Protein AF-A0A7J8YQ29-F1 (afdb_monomer_lite)

InterPro domains:
  IPR014912 Selenoprotein F/M domain [PF08806] (1-67)
  IPR036249 Thioredoxin-like superfamily [SSF52833] (1-71)
  IPR038219 Selenoprotein F/M, thioredoxin-like domain superfamily [G3DSA:3.40.30.50] (1-67)
  IPR039992 Selenoprotein F/M [PTHR13077] (1-69)

Organism: Gossypium aridum (NCBI:txid34290)

Structure (mmCIF, N/CA/C/O backbone):
data_AF-A0A7J8YQ29-F1
#
_entry.id   AF-A0A7J8YQ29-F1
#
loop_
_atom_site.group_PDB
_atom_site.id
_atom_site.type_symbol
_atom_site.label_atom_id
_atom_site.label_alt_id
_atom_site.label_comp_id
_atom_site.label_asym_id
_atom_site.label_entity_id
_atom_site.label_seq_id
_atom_site.pdbx_PDB_ins_code
_atom_site.Cartn_x
_atom_site.Cartn_y
_atom_site.Cartn_z
_atom_site.occupancy
_atom_site.B_iso_or_equiv
_atom_site.auth_seq_id
_atom_site.auth_comp_id
_atom_site.auth_asym_id
_atom_site.auth_atom_id
_atom_site.pdbx_PDB_model_num
ATOM 1 N N . MET A 1 1 ? 20.072 -7.981 -7.242 1.00 53.97 1 MET A N 1
ATOM 2 C CA . MET A 1 1 ? 19.258 -7.073 -6.401 1.00 53.97 1 MET A CA 1
ATOM 3 C C . MET A 1 1 ? 18.225 -6.396 -7.294 1.00 53.97 1 MET A C 1
ATOM 5 O O . MET A 1 1 ? 18.607 -5.581 -8.127 1.00 53.97 1 MET A O 1
ATOM 9 N N . ARG A 1 2 ? 16.940 -6.758 -7.188 1.00 61.72 2 ARG A N 1
ATOM 10 C CA . ARG A 1 2 ? 15.883 -6.044 -7.920 1.00 61.72 2 ARG A CA 1
ATOM 11 C C . ARG A 1 2 ? 15.619 -4.729 -7.186 1.00 61.72 2 ARG A C 1
ATOM 13 O O . ARG A 1 2 ? 15.200 -4.741 -6.035 1.00 61.72 2 ARG A O 1
ATOM 20 N N . LYS A 1 3 ? 15.992 -3.615 -7.812 1.00 72.94 3 LYS A N 1
ATOM 21 C CA . LYS A 1 3 ? 15.859 -2.268 -7.245 1.00 72.94 3 LYS A CA 1
ATOM 22 C C . LYS A 1 3 ? 14.390 -1.816 -7.253 1.00 72.94 3 LYS A C 1
ATOM 24 O O . LYS A 1 3 ? 13.629 -2.216 -8.128 1.00 72.94 3 LYS A O 1
ATOM 29 N N . LEU A 1 4 ? 14.007 -0.942 -6.321 1.00 77.69 4 LEU A N 1
ATOM 30 C CA . LEU A 1 4 ? 12.644 -0.396 -6.246 1.00 77.69 4 LEU A CA 1
ATOM 31 C C . LEU A 1 4 ? 12.235 0.348 -7.535 1.00 77.69 4 LEU A C 1
ATOM 33 O O . LEU A 1 4 ? 11.070 0.323 -7.908 1.00 77.69 4 LEU A O 1
ATOM 37 N N . VAL A 1 5 ? 13.211 0.887 -8.279 1.00 80.62 5 VAL A N 1
ATOM 38 C CA . VAL A 1 5 ? 13.008 1.547 -9.585 1.00 80.62 5 VAL A CA 1
ATOM 39 C C . VAL A 1 5 ? 12.341 0.662 -10.646 1.00 80.62 5 VAL A C 1
ATOM 41 O O . VAL A 1 5 ? 11.818 1.183 -11.622 1.00 80.62 5 VAL A O 1
ATOM 44 N N . PHE A 1 6 ? 12.329 -0.667 -10.473 1.00 86.88 6 PHE A N 1
ATOM 45 C CA . PHE A 1 6 ? 11.592 -1.575 -11.363 1.00 86.88 6 PHE A CA 1
ATOM 46 C C . PHE A 1 6 ? 10.074 -1.564 -11.124 1.00 86.88 6 PHE A C 1
ATOM 48 O O . PHE A 1 6 ? 9.3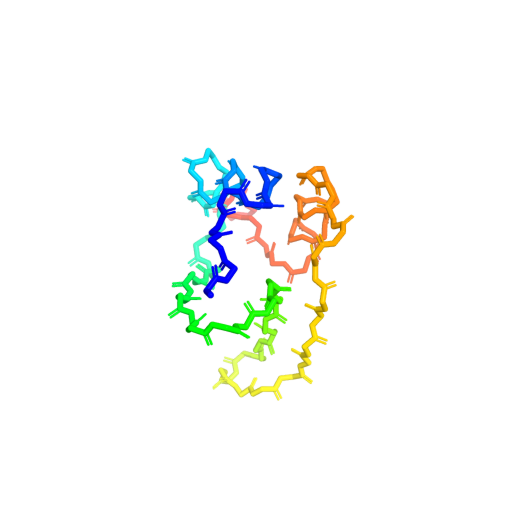48 -2.219 -11.867 1.00 86.88 6 PHE A O 1
ATOM 55 N N . TYR A 1 7 ? 9.601 -0.850 -10.101 1.00 91.50 7 TYR A N 1
ATOM 56 C CA . TYR A 1 7 ? 8.196 -0.743 -9.725 1.00 91.50 7 TYR A CA 1
ATOM 57 C C . TYR A 1 7 ? 7.794 0.738 -9.604 1.00 91.50 7 TYR A C 1
ATOM 59 O O . TYR A 1 7 ? 7.526 1.207 -8.496 1.00 91.50 7 TYR A O 1
ATOM 67 N N . PRO A 1 8 ? 7.767 1.496 -10.717 1.00 93.62 8 PRO A N 1
ATOM 68 C CA . PRO A 1 8 ? 7.541 2.946 -10.693 1.00 93.62 8 PRO A CA 1
ATOM 69 C C . PRO A 1 8 ? 6.208 3.329 -10.034 1.00 93.62 8 PRO A C 1
ATOM 71 O O . PRO A 1 8 ? 6.141 4.291 -9.275 1.00 93.62 8 PRO A O 1
ATOM 74 N N . GLU A 1 9 ? 5.171 2.517 -10.239 1.00 95.44 9 GLU A N 1
ATOM 75 C CA . GLU A 1 9 ? 3.859 2.709 -9.618 1.00 95.44 9 GLU A CA 1
ATOM 76 C C . GLU A 1 9 ? 3.917 2.605 -8.088 1.00 95.44 9 GLU A C 1
ATOM 78 O O . GLU A 1 9 ? 3.289 3.397 -7.387 1.00 95.44 9 GLU A O 1
ATOM 83 N N . ILE A 1 10 ? 4.705 1.654 -7.572 1.00 93.75 10 ILE A N 1
ATOM 84 C CA . ILE A 1 10 ? 4.902 1.434 -6.134 1.00 93.75 10 ILE A CA 1
ATOM 85 C C . ILE A 1 10 ? 5.725 2.569 -5.529 1.00 93.75 10 ILE A C 1
ATOM 87 O O . ILE A 1 10 ? 5.364 3.077 -4.471 1.00 93.75 10 ILE A O 1
ATOM 91 N N . VAL A 1 11 ? 6.802 2.978 -6.207 1.00 93.31 11 VAL A N 1
ATOM 92 C CA . VAL A 1 11 ? 7.640 4.116 -5.796 1.00 93.31 11 VAL A CA 1
ATOM 93 C C . VAL A 1 11 ? 6.780 5.361 -5.634 1.00 93.31 11 VAL A C 1
ATOM 95 O O . VAL A 1 11 ? 6.729 5.929 -4.550 1.00 93.31 11 VAL A O 1
ATOM 98 N N . GLY A 1 12 ? 6.034 5.731 -6.673 1.00 93.75 12 GLY A N 1
ATOM 99 C CA . GLY A 1 12 ? 5.256 6.958 -6.618 1.00 93.75 12 GLY A CA 1
ATOM 100 C C . GLY A 1 12 ? 4.074 6.896 -5.646 1.00 93.75 12 GLY A C 1
ATOM 101 O O . GLY A 1 12 ? 3.708 7.911 -5.072 1.00 93.75 12 GLY A O 1
ATOM 102 N N . PHE A 1 13 ? 3.516 5.714 -5.358 1.00 94.44 13 PHE A N 1
ATOM 103 C CA . PHE A 1 13 ? 2.594 5.581 -4.224 1.00 94.44 13 PHE A CA 1
ATOM 104 C C . PHE A 1 13 ? 3.283 5.881 -2.884 1.00 94.44 13 PHE A C 1
ATOM 106 O O . PHE A 1 13 ? 2.717 6.599 -2.061 1.00 94.44 13 PHE A O 1
ATOM 113 N N . ILE A 1 14 ? 4.486 5.337 -2.660 1.00 93.19 14 ILE A N 1
ATOM 114 C CA . ILE A 1 14 ? 5.247 5.546 -1.421 1.00 93.19 14 ILE A CA 1
ATOM 115 C C . ILE A 1 14 ? 5.610 7.025 -1.240 1.00 93.19 14 ILE A C 1
ATOM 117 O O . ILE A 1 14 ? 5.533 7.512 -0.119 1.00 93.19 14 ILE A O 1
ATOM 121 N N . GLU A 1 15 ? 5.993 7.717 -2.313 1.00 93.12 15 GLU A N 1
ATOM 122 C CA . GLU A 1 15 ? 6.446 9.112 -2.248 1.00 93.12 15 GLU A CA 1
ATOM 123 C C . GLU A 1 15 ? 5.301 10.133 -2.203 1.00 93.12 15 GLU A C 1
ATOM 125 O O . GLU A 1 15 ? 5.430 11.149 -1.528 1.00 93.12 15 GLU A O 1
ATOM 130 N N . GLU A 1 16 ? 4.191 9.892 -2.909 1.00 93.94 16 GLU A N 1
ATOM 131 C CA . GLU A 1 16 ? 3.156 10.921 -3.114 1.00 93.94 16 GLU A CA 1
ATOM 132 C C . GLU A 1 16 ? 1.880 10.681 -2.288 1.00 93.94 16 GLU A C 1
ATOM 134 O O . GLU A 1 16 ? 1.193 11.627 -1.908 1.00 93.94 16 GLU A O 1
ATOM 139 N N . GLU A 1 17 ? 1.527 9.422 -2.004 1.00 91.56 17 GLU A N 1
ATOM 140 C CA . GLU A 1 17 ? 0.186 9.070 -1.510 1.00 91.56 17 GLU A CA 1
ATOM 141 C C . GLU A 1 17 ? 0.182 8.343 -0.162 1.00 91.56 17 GLU A C 1
ATOM 143 O O . GLU A 1 17 ? -0.836 8.326 0.534 1.00 91.56 17 GLU A O 1
ATOM 148 N N . LYS A 1 18 ? 1.299 7.726 0.226 1.00 90.44 18 LYS A N 1
ATOM 149 C CA . LYS A 1 18 ? 1.409 6.898 1.431 1.00 90.44 18 LYS A CA 1
ATOM 150 C C . LYS A 1 18 ? 1.003 7.633 2.710 1.00 90.44 18 LYS A C 1
ATOM 152 O O . LYS A 1 18 ? 0.423 7.007 3.604 1.00 90.44 18 LYS A O 1
ATOM 157 N N . ASP A 1 19 ? 1.278 8.929 2.801 1.00 90.38 19 ASP A N 1
ATOM 158 C CA . ASP A 1 19 ? 0.932 9.758 3.960 1.00 90.38 19 ASP A CA 1
ATOM 159 C C . ASP A 1 19 ? -0.581 9.897 4.179 1.00 90.38 19 ASP A C 1
ATOM 161 O O . ASP A 1 19 ? -1.023 10.129 5.302 1.00 90.38 19 ASP A O 1
ATOM 165 N N . LYS A 1 20 ? -1.406 9.633 3.156 1.00 90.56 20 LYS A N 1
ATOM 166 C CA . LYS A 1 20 ? -2.874 9.586 3.287 1.00 90.56 20 LYS A CA 1
ATOM 167 C C . LYS A 1 20 ? -3.365 8.369 4.085 1.00 90.56 20 LYS A C 1
ATOM 169 O O . LYS A 1 20 ? -4.523 8.331 4.501 1.00 90.56 20 LYS A O 1
ATOM 174 N N . PHE A 1 21 ? -2.499 7.374 4.302 1.00 90.69 21 PHE A N 1
ATOM 175 C CA . PHE A 1 21 ? -2.822 6.101 4.948 1.00 90.69 21 PHE A CA 1
ATOM 176 C C . PHE A 1 21 ? -1.920 5.862 6.172 1.00 90.69 21 PHE A C 1
ATOM 178 O O . PHE A 1 21 ? -0.886 5.192 6.052 1.00 90.69 21 PHE A O 1
ATOM 185 N N . PRO A 1 22 ? -2.281 6.373 7.364 1.00 88.50 22 PRO A N 1
ATOM 186 C CA . PRO A 1 22 ? -1.416 6.330 8.550 1.00 88.50 22 PRO A CA 1
ATOM 187 C C . PRO A 1 22 ? -1.161 4.909 9.074 1.00 88.50 22 PRO A C 1
ATOM 189 O O . PRO A 1 22 ? -0.114 4.639 9.656 1.00 88.50 22 PRO A O 1
ATOM 192 N N . THR A 1 23 ? -2.086 3.978 8.833 1.00 89.81 23 THR A N 1
ATOM 193 C CA . THR A 1 23 ? -1.972 2.574 9.260 1.00 89.81 23 THR A CA 1
ATOM 194 C C . THR A 1 23 ? -1.028 1.753 8.384 1.00 89.81 23 THR A C 1
ATOM 196 O O . THR A 1 23 ? -0.525 0.714 8.811 1.00 89.81 23 THR A O 1
ATOM 199 N N . VAL A 1 24 ? -0.745 2.212 7.163 1.00 92.31 24 VAL A N 1
ATOM 200 C CA . VAL A 1 24 ? 0.183 1.529 6.261 1.00 92.31 24 VAL A CA 1
ATOM 201 C C . VAL A 1 24 ? 1.611 1.797 6.740 1.00 92.31 24 VAL A C 1
ATOM 203 O O . VAL A 1 24 ? 1.969 2.928 7.067 1.00 92.31 24 VAL A O 1
ATOM 206 N N . LYS A 1 25 ? 2.465 0.775 6.735 1.00 92.75 25 LYS A N 1
ATOM 207 C CA . LYS A 1 25 ? 3.904 0.895 7.012 1.00 92.75 25 LYS A CA 1
ATOM 208 C C . LYS A 1 25 ? 4.692 0.352 5.828 1.00 92.75 25 LYS A C 1
ATOM 210 O O . LYS A 1 25 ? 4.303 -0.649 5.233 1.00 92.75 25 LYS A O 1
ATOM 215 N N . VAL A 1 26 ? 5.792 1.016 5.484 1.00 93.31 26 VAL A N 1
ATOM 216 C CA . VAL A 1 26 ? 6.679 0.592 4.393 1.00 93.31 26 VAL A CA 1
ATOM 217 C C . VAL A 1 26 ? 7.896 -0.093 4.997 1.00 93.31 26 VAL A C 1
ATOM 219 O O . VAL A 1 26 ? 8.572 0.477 5.851 1.00 93.31 26 VAL A O 1
ATOM 222 N N . GLN A 1 27 ? 8.178 -1.313 4.548 1.00 93.25 27 GLN A N 1
ATOM 223 C CA . GLN A 1 27 ? 9.368 -2.059 4.938 1.00 93.25 27 GLN A CA 1
ATOM 224 C C . GLN A 1 27 ? 10.130 -2.499 3.691 1.00 93.25 27 GLN A C 1
ATOM 226 O O . GLN A 1 27 ? 9.576 -3.152 2.805 1.00 93.25 27 GLN A O 1
ATOM 231 N N . TYR A 1 28 ? 11.417 -2.165 3.637 1.00 90.44 28 TYR A N 1
ATOM 232 C CA . TYR A 1 28 ? 12.295 -2.568 2.547 1.00 90.44 28 TYR A CA 1
ATOM 233 C C . TYR A 1 28 ? 12.985 -3.883 2.890 1.00 90.44 28 TYR A C 1
ATOM 235 O O . TYR A 1 28 ? 13.744 -3.969 3.853 1.00 90.44 28 TYR A O 1
ATOM 243 N N . LEU A 1 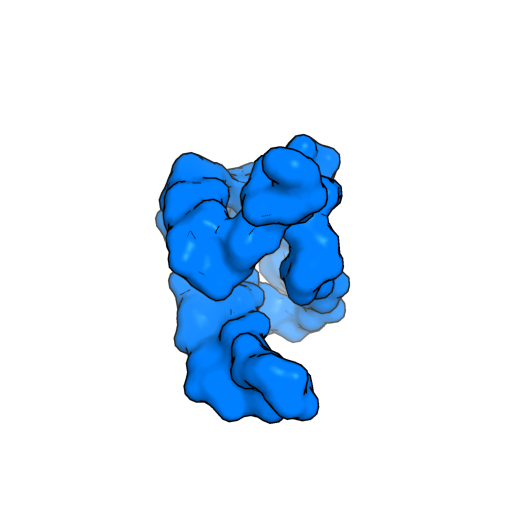29 ? 12.720 -4.909 2.083 1.00 89.69 29 LEU A N 1
ATOM 244 C CA . LEU A 1 29 ? 13.307 -6.236 2.236 1.00 89.69 29 LEU A CA 1
ATOM 245 C C . LEU A 1 29 ? 14.125 -6.590 0.998 1.00 89.69 29 LEU A C 1
ATOM 247 O O . LEU A 1 29 ? 13.666 -6.454 -0.139 1.00 89.69 29 LEU A O 1
ATOM 251 N N . PHE A 1 30 ? 15.348 -7.066 1.223 1.00 84.75 30 PHE A N 1
ATOM 252 C CA . PHE A 1 30 ? 16.233 -7.460 0.138 1.00 84.75 30 PHE A CA 1
ATOM 253 C C . PHE A 1 30 ? 15.645 -8.636 -0.648 1.00 84.75 30 PHE A C 1
ATOM 255 O O . PHE A 1 30 ? 15.197 -9.624 -0.074 1.00 84.75 30 PHE A O 1
ATOM 262 N N . ASN A 1 31 ? 15.678 -8.526 -1.979 1.00 85.44 31 ASN A N 1
ATOM 263 C CA . ASN A 1 31 ? 15.253 -9.572 -2.913 1.00 85.44 31 ASN A CA 1
ATOM 264 C C . ASN A 1 31 ? 13.797 -10.056 -2.735 1.00 85.44 31 ASN A C 1
ATOM 266 O O . ASN A 1 31 ? 13.453 -11.142 -3.195 1.00 85.44 31 ASN A O 1
ATOM 270 N N . SER A 1 32 ? 12.939 -9.246 -2.107 1.00 87.88 32 SER A N 1
ATOM 271 C CA . SER A 1 32 ? 11.507 -9.517 -1.994 1.00 87.88 32 SER A CA 1
ATOM 272 C C . SER A 1 32 ? 10.733 -8.723 -3.049 1.00 87.88 32 SER A C 1
ATOM 274 O O . SER A 1 32 ? 10.982 -7.525 -3.204 1.00 87.88 32 SER A O 1
ATOM 276 N N . PRO A 1 33 ? 9.769 -9.333 -3.761 1.00 90.81 33 PRO A N 1
ATOM 277 C CA . PRO A 1 33 ? 8.818 -8.567 -4.555 1.00 90.81 33 PRO A CA 1
ATOM 278 C C . PRO A 1 33 ? 7.927 -7.694 -3.645 1.00 90.81 33 PRO A C 1
ATOM 280 O O . PRO A 1 33 ? 7.726 -8.048 -2.474 1.00 90.81 33 PRO A O 1
ATOM 283 N N . PRO A 1 34 ? 7.380 -6.579 -4.166 1.00 94.06 34 PRO A N 1
ATOM 284 C CA . PRO A 1 34 ? 6.397 -5.764 -3.464 1.00 94.06 34 PRO A CA 1
ATOM 285 C C . PRO A 1 34 ? 5.162 -6.576 -3.068 1.00 94.06 34 PRO A C 1
ATOM 287 O O . PRO A 1 34 ? 4.553 -7.271 -3.887 1.00 94.06 34 PRO A O 1
ATOM 290 N N . LYS A 1 35 ? 4.782 -6.472 -1.798 1.00 95.25 35 LYS A N 1
ATOM 291 C CA . LYS A 1 35 ? 3.610 -7.138 -1.233 1.00 95.25 35 LYS A CA 1
ATOM 292 C C . LYS A 1 35 ? 3.002 -6.283 -0.130 1.00 95.25 35 LYS A C 1
ATOM 294 O O . LYS A 1 35 ? 3.733 -5.625 0.607 1.00 95.25 35 LYS A O 1
ATOM 299 N N . LEU A 1 36 ? 1.683 -6.330 -0.008 1.00 94.88 36 LEU A N 1
ATOM 300 C CA . LEU A 1 36 ? 0.972 -5.842 1.165 1.00 94.88 36 LEU A CA 1
ATOM 301 C C . LEU A 1 36 ? 0.861 -6.981 2.171 1.00 94.88 36 LEU A C 1
ATOM 303 O O . LEU A 1 36 ? 0.517 -8.105 1.804 1.00 94.88 36 LEU A O 1
ATOM 307 N N . ILE A 1 37 ? 1.159 -6.675 3.428 1.00 94.88 37 ILE A N 1
ATOM 308 C CA . ILE A 1 37 ? 0.907 -7.558 4.563 1.00 94.88 37 ILE A CA 1
ATOM 309 C C . ILE A 1 37 ? -0.231 -6.916 5.342 1.00 94.88 37 ILE A C 1
ATOM 311 O O . ILE A 1 37 ? -0.075 -5.816 5.871 1.00 94.88 37 ILE A O 1
ATOM 315 N N . MET A 1 38 ? -1.378 -7.584 5.363 1.00 92.81 38 MET A N 1
ATOM 316 C CA . MET A 1 38 ? -2.547 -7.129 6.098 1.00 92.81 38 MET A CA 1
ATOM 317 C C . MET A 1 38 ? -2.477 -7.696 7.508 1.00 92.81 38 MET A C 1
ATOM 319 O O . MET A 1 38 ? -2.297 -8.905 7.687 1.00 92.81 38 MET A O 1
ATOM 323 N N . LEU A 1 39 ? -2.631 -6.813 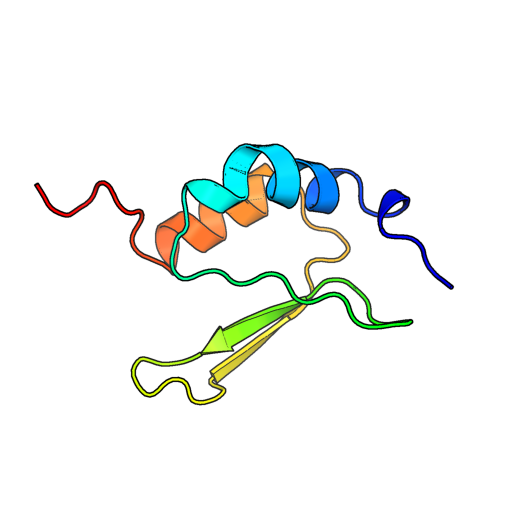8.485 1.00 92.06 39 LEU A N 1
ATOM 324 C CA . LEU A 1 39 ? -2.752 -7.175 9.888 1.00 92.06 39 LEU A CA 1
ATOM 325 C C . LEU A 1 39 ? -4.206 -6.985 10.331 1.00 92.06 39 LEU A C 1
ATOM 327 O O . LEU A 1 39 ? -4.931 -6.1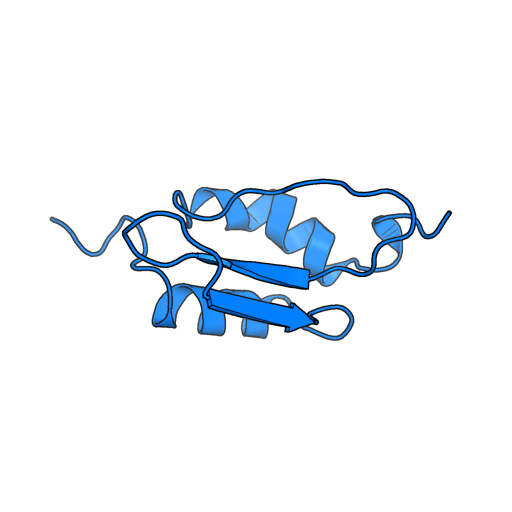88 9.728 1.00 92.06 39 LEU A O 1
ATOM 331 N N . ASP A 1 40 ? -4.638 -7.740 11.331 1.00 89.25 40 ASP A N 1
ATOM 332 C CA . ASP A 1 40 ? -5.901 -7.488 12.026 1.00 89.25 40 ASP A CA 1
ATOM 333 C C . ASP A 1 40 ? -5.757 -6.398 13.104 1.00 89.25 40 ASP A C 1
ATOM 335 O O . ASP A 1 40 ? -4.706 -5.765 13.241 1.00 89.25 40 ASP A O 1
ATOM 339 N N . ASP A 1 41 ? -6.836 -6.158 13.849 1.00 87.50 41 ASP A N 1
ATOM 340 C CA . ASP A 1 41 ? -6.914 -5.135 14.896 1.00 87.50 41 ASP A CA 1
ATOM 341 C C . ASP A 1 41 ? -5.980 -5.416 16.089 1.00 87.50 41 ASP A C 1
ATOM 343 O O . ASP A 1 41 ? -5.578 -4.489 16.793 1.00 87.50 41 ASP A O 1
ATOM 347 N N . GLU A 1 42 ? -5.575 -6.674 16.288 1.00 90.94 42 GLU A N 1
ATOM 348 C CA . GLU A 1 42 ? -4.586 -7.087 17.291 1.00 90.94 42 GLU A CA 1
ATOM 349 C C . GLU A 1 42 ? -3.145 -7.013 16.745 1.00 90.94 42 GLU A C 1
ATOM 351 O O . GLU A 1 42 ? -2.178 -7.317 17.447 1.00 90.94 42 GLU A O 1
ATOM 356 N N . GLY A 1 43 ? -2.979 -6.588 15.488 1.00 87.31 43 GLY A N 1
ATOM 357 C CA . GLY A 1 43 ? -1.696 -6.524 14.799 1.00 87.31 43 GLY A CA 1
ATOM 358 C C . GLY A 1 43 ? -1.175 -7.890 14.350 1.00 87.31 43 GLY A C 1
ATOM 359 O O . GLY A 1 43 ? -0.007 -7.992 13.961 1.00 87.31 43 GLY A O 1
ATOM 360 N N . GLN A 1 44 ? -2.000 -8.938 14.391 1.00 93.88 44 GLN A N 1
ATOM 361 C CA . GLN A 1 44 ? -1.622 -10.271 13.941 1.00 93.88 44 GLN A CA 1
ATOM 362 C C . GLN A 1 44 ? -1.742 -10.396 12.426 1.00 93.88 44 GLN A C 1
ATOM 364 O O . GLN A 1 44 ? -2.497 -9.691 11.758 1.00 93.88 44 GLN A O 1
ATOM 369 N N . TYR A 1 45 ? -0.951 -11.306 11.863 1.00 93.75 45 TYR A N 1
ATOM 370 C CA . TYR A 1 45 ? -0.964 -11.574 10.434 1.00 93.75 45 TYR A CA 1
ATOM 371 C C . TYR A 1 45 ? -2.326 -12.109 9.985 1.00 93.75 45 TYR A C 1
ATOM 373 O O . TYR A 1 45 ? -2.761 -13.164 10.443 1.00 93.75 45 TYR A O 1
ATOM 381 N N . LYS A 1 46 ? -2.934 -11.437 9.007 1.00 93.62 46 LYS A N 1
ATOM 382 C CA . LYS A 1 46 ? -4.178 -11.883 8.381 1.00 93.62 46 LYS A CA 1
ATOM 383 C C . LYS A 1 46 ? -3.938 -12.479 7.001 1.00 93.62 46 LYS A C 1
ATOM 385 O O . LYS A 1 46 ? -4.313 -13.616 6.733 1.00 93.62 46 LYS A O 1
ATOM 390 N N . GLU A 1 47 ? -3.310 -11.715 6.111 1.00 94.31 47 GLU A N 1
ATOM 391 C CA . GLU A 1 47 ? -3.074 -12.139 4.728 1.00 94.31 47 GLU A CA 1
ATOM 392 C C . GLU A 1 47 ? -1.919 -11.378 4.059 1.00 94.31 47 GLU A C 1
ATOM 394 O O . GLU A 1 47 ? -1.493 -10.313 4.509 1.00 94.31 47 GLU A O 1
ATOM 399 N N . THR A 1 48 ? -1.424 -11.930 2.947 1.00 95.50 48 THR A N 1
ATOM 400 C CA . THR A 1 48 ? -0.410 -11.310 2.084 1.00 95.50 48 THR A CA 1
ATOM 401 C C . THR A 1 48 ? -0.956 -11.175 0.672 1.00 95.50 48 THR A C 1
ATOM 403 O O . THR A 1 48 ? -1.393 -12.162 0.081 1.00 95.50 48 THR A O 1
ATOM 406 N N . ILE A 1 49 ? -0.831 -9.987 0.086 1.00 95.19 49 ILE A N 1
ATOM 407 C CA . ILE A 1 49 ? -1.246 -9.707 -1.290 1.00 95.19 49 ILE A CA 1
ATOM 408 C C . ILE A 1 49 ? -0.028 -9.261 -2.090 1.00 95.19 49 ILE A C 1
ATOM 410 O O . ILE A 1 49 ? 0.670 -8.322 -1.710 1.00 95.19 49 ILE A O 1
ATOM 414 N N . ARG A 1 50 ? 0.240 -9.924 -3.217 1.00 94.88 50 ARG A N 1
ATOM 415 C CA . ARG A 1 50 ? 1.287 -9.493 -4.150 1.00 94.88 50 ARG A CA 1
ATOM 416 C C . ARG A 1 50 ? 0.791 -8.326 -4.996 1.00 94.88 50 ARG A C 1
ATOM 418 O O . ARG A 1 50 ? -0.288 -8.405 -5.577 1.00 94.88 50 ARG A O 1
ATOM 425 N N . ILE A 1 51 ? 1.599 -7.273 -5.070 1.00 95.44 51 ILE A N 1
ATOM 426 C CA . ILE A 1 51 ? 1.252 -6.026 -5.766 1.00 95.44 51 ILE A CA 1
ATOM 427 C C . ILE A 1 51 ? 2.276 -5.659 -6.845 1.00 95.44 51 ILE A C 1
ATOM 429 O O . ILE A 1 51 ? 2.282 -4.538 -7.335 1.00 95.44 51 ILE A O 1
ATOM 433 N N . ASP A 1 52 ? 3.145 -6.593 -7.238 1.00 92.62 52 ASP A N 1
ATOM 434 C CA . ASP A 1 52 ? 4.230 -6.344 -8.194 1.00 92.62 52 ASP A CA 1
ATOM 435 C C . ASP A 1 52 ? 3.757 -5.848 -9.573 1.00 92.62 52 ASP A C 1
ATOM 437 O O . ASP A 1 52 ? 4.519 -5.165 -10.251 1.00 92.62 52 ASP A O 1
ATOM 441 N N . ASN A 1 53 ? 2.500 -6.125 -9.946 1.00 93.56 53 ASN A N 1
ATOM 442 C CA . ASN A 1 53 ? 1.879 -5.669 -11.200 1.00 93.56 53 ASN A CA 1
ATOM 443 C C . ASN A 1 53 ? 0.752 -4.643 -10.990 1.00 93.56 53 ASN A C 1
ATOM 445 O O . ASN A 1 53 ? -0.043 -4.401 -11.900 1.00 93.56 53 ASN A O 1
ATOM 449 N N . TRP A 1 54 ? 0.604 -4.087 -9.786 1.00 95.56 54 TRP A N 1
ATOM 450 C CA . TRP A 1 54 ? -0.458 -3.119 -9.523 1.00 95.56 54 TRP A CA 1
ATOM 451 C C . TRP A 1 54 ? -0.086 -1.734 -10.040 1.00 95.56 54 TRP A C 1
ATOM 453 O O . TRP A 1 54 ? 1.053 -1.288 -9.917 1.00 95.56 54 TRP A O 1
ATOM 463 N N . LYS A 1 55 ? -1.093 -1.040 -10.571 1.00 95.25 55 LYS A N 1
ATOM 464 C CA . LYS A 1 55 ? -1.031 0.399 -10.816 1.00 95.25 55 LYS A CA 1
ATOM 465 C C . LYS A 1 55 ? -1.309 1.169 -9.533 1.00 95.25 55 LYS A C 1
ATOM 467 O O . LYS A 1 55 ? -1.962 0.650 -8.619 1.00 95.25 55 LYS A O 1
ATOM 472 N N . ARG A 1 56 ? -0.894 2.435 -9.498 1.00 93.81 56 ARG A N 1
ATOM 473 C CA . ARG A 1 56 ? -1.142 3.337 -8.368 1.00 93.81 56 ARG A CA 1
ATOM 474 C C . ARG A 1 56 ? -2.621 3.418 -7.998 1.00 93.81 56 ARG A C 1
ATOM 476 O O . ARG A 1 56 ? -2.9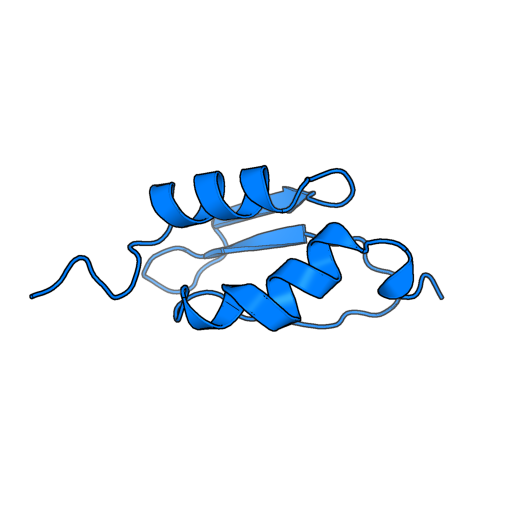71 3.259 -6.833 1.00 93.81 56 ARG A O 1
ATOM 483 N N . GLU A 1 57 ? -3.490 3.568 -8.992 1.00 93.88 57 GLU A N 1
ATOM 484 C CA . GLU A 1 57 ? -4.946 3.629 -8.808 1.00 93.88 57 GLU A CA 1
ATOM 485 C C . GLU A 1 57 ? -5.518 2.396 -8.087 1.00 93.88 57 GLU A C 1
ATOM 487 O O . GLU A 1 57 ? -6.367 2.537 -7.207 1.00 93.88 57 GLU A O 1
ATOM 492 N N . HIS A 1 58 ? -5.012 1.192 -8.383 1.00 94.75 58 HIS A N 1
ATOM 493 C CA . HIS A 1 58 ? -5.485 -0.041 -7.754 1.00 94.75 58 HIS A CA 1
ATOM 494 C C . HIS A 1 58 ? -5.081 -0.098 -6.280 1.00 94.75 58 HIS A C 1
ATOM 496 O O . HIS A 1 58 ? -5.889 -0.493 -5.441 1.00 94.75 58 HIS A O 1
ATOM 502 N N . MET A 1 59 ? -3.858 0.341 -5.949 1.00 94.00 59 MET A N 1
ATOM 503 C CA . MET A 1 59 ? -3.422 0.455 -4.555 1.00 94.00 59 MET A CA 1
ATOM 504 C C . MET A 1 59 ? -4.299 1.437 -3.785 1.00 94.00 59 MET A C 1
ATOM 506 O O . MET A 1 59 ? -4.762 1.104 -2.698 1.00 94.00 59 MET A O 1
ATOM 510 N N . LEU A 1 60 ? -4.580 2.609 -4.361 1.00 93.06 60 LEU A N 1
ATOM 511 C CA . LEU A 1 60 ? -5.421 3.623 -3.727 1.00 93.06 60 LEU A CA 1
ATOM 512 C C . LEU A 1 60 ? -6.836 3.106 -3.476 1.00 93.06 60 LEU A C 1
ATOM 514 O O . LEU A 1 60 ? -7.313 3.169 -2.347 1.00 93.06 60 LEU A O 1
ATOM 518 N N . GLN A 1 61 ? -7.487 2.540 -4.494 1.00 92.50 6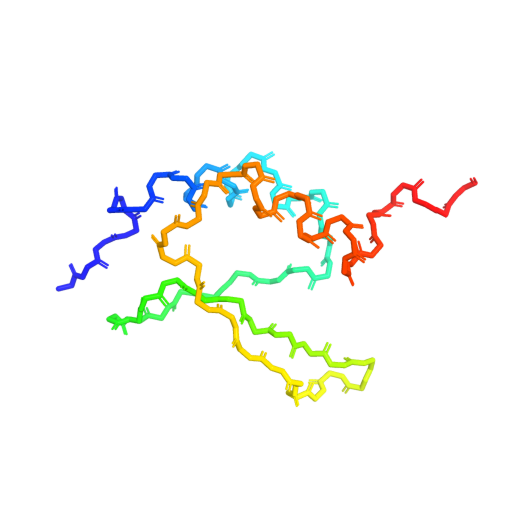1 GLN A N 1
ATOM 519 C CA . GLN A 1 61 ? -8.836 1.992 -4.353 1.00 92.50 61 GLN A CA 1
ATOM 520 C C . GLN A 1 61 ? -8.894 0.845 -3.344 1.00 92.50 61 GLN A C 1
ATOM 522 O O . GLN A 1 61 ? -9.854 0.735 -2.579 1.00 92.50 61 GLN A O 1
ATOM 527 N N . PHE A 1 62 ? -7.882 -0.024 -3.340 1.00 92.75 62 PHE A N 1
ATOM 528 C CA . PHE A 1 62 ? -7.810 -1.131 -2.400 1.00 92.75 62 PHE A CA 1
ATOM 529 C C . PHE A 1 62 ? -7.642 -0.628 -0.966 1.00 92.75 62 PHE A C 1
ATOM 531 O O . PHE A 1 62 ? -8.410 -1.019 -0.087 1.00 92.75 62 PHE A O 1
ATOM 538 N N . LEU A 1 63 ? -6.678 0.266 -0.735 1.00 91.88 63 LEU A N 1
ATOM 539 C CA . LEU A 1 63 ? -6.400 0.809 0.588 1.00 91.88 63 LEU A CA 1
ATOM 540 C C . LEU A 1 63 ? -7.575 1.639 1.103 1.00 91.88 63 LEU A C 1
ATOM 542 O O . LEU A 1 63 ? -8.007 1.390 2.214 1.00 91.88 63 LEU A O 1
ATOM 546 N N . GLN A 1 64 ? -8.192 2.507 0.299 1.00 89.81 64 GLN A N 1
ATOM 547 C CA . GLN A 1 64 ? -9.377 3.274 0.718 1.00 89.81 64 GLN A CA 1
ATOM 548 C C . GLN A 1 64 ? -10.546 2.391 1.181 1.00 89.81 64 GLN A C 1
ATOM 550 O O . GLN A 1 64 ? -11.298 2.781 2.069 1.00 89.81 64 GLN A O 1
ATOM 555 N N . LYS A 1 65 ? -10.712 1.201 0.588 1.00 87.94 65 LYS A N 1
ATOM 556 C CA . LYS A 1 65 ? -11.757 0.243 0.985 1.00 87.94 65 LYS A CA 1
ATOM 557 C C . LYS A 1 65 ? -11.392 -0.573 2.223 1.00 87.94 65 LYS A C 1
ATOM 559 O O . LYS A 1 65 ? -12.287 -1.053 2.911 1.00 87.94 65 LYS A O 1
ATOM 564 N N . LYS A 1 66 ? -10.101 -0.823 2.450 1.00 84.69 66 LYS A N 1
ATOM 565 C CA . LYS A 1 66 ? -9.612 -1.772 3.463 1.00 84.69 66 LYS A CA 1
ATOM 566 C C . LYS A 1 66 ? -9.086 -1.103 4.723 1.00 84.69 66 LYS A C 1
ATOM 568 O O . LYS A 1 66 ? -9.167 -1.701 5.788 1.00 84.69 66 LYS A O 1
ATOM 573 N N . VAL A 1 67 ? -8.553 0.103 4.601 1.00 77.69 67 VAL A N 1
ATOM 574 C CA . VAL A 1 67 ? -8.086 0.933 5.705 1.00 77.69 67 VAL A CA 1
ATOM 575 C C . VAL A 1 67 ? -8.869 2.239 5.649 1.00 77.69 67 VAL A C 1
ATOM 577 O O . VAL A 1 67 ? -8.932 2.884 4.604 1.00 77.69 67 VAL A O 1
ATOM 580 N N . GLN A 1 68 ? -9.525 2.614 6.746 1.00 63.94 68 GLN A N 1
ATOM 581 C CA . GLN A 1 68 ? -10.242 3.886 6.781 1.00 63.94 68 GLN A CA 1
ATOM 582 C C . GLN A 1 68 ? -9.232 5.022 6.542 1.00 63.94 68 GLN A C 1
ATOM 584 O O . GLN A 1 68 ? -8.229 5.099 7.260 1.00 63.94 68 GLN A O 1
ATOM 589 N N . PRO A 1 69 ? -9.434 5.878 5.523 1.00 56.72 69 PRO A N 1
ATOM 590 C CA . PRO A 1 69 ? -8.604 7.058 5.363 1.00 56.72 69 PRO A CA 1
ATOM 591 C C . PRO A 1 69 ? -8.818 7.978 6.569 1.00 56.72 69 PRO A C 1
ATOM 593 O O . PRO A 1 69 ? -9.921 8.060 7.109 1.00 56.72 69 PRO A O 1
ATOM 596 N N . TYR A 1 70 ? -7.766 8.698 6.959 1.00 51.03 70 TYR A N 1
ATOM 597 C CA . TYR A 1 70 ? -7.746 9.625 8.101 1.00 51.03 70 TYR A CA 1
ATOM 598 C C . TYR A 1 70 ? -8.923 10.630 8.119 1.00 51.03 70 TYR A C 1
ATOM 600 O O . TYR A 1 70 ? -9.288 11.147 9.167 1.00 51.03 70 TYR A O 1
ATOM 608 N N . SER A 1 71 ? -9.558 10.881 6.972 1.00 51.06 71 SER A N 1
ATOM 609 C CA . SER A 1 71 ? -10.637 11.861 6.802 1.00 51.06 71 SER A CA 1
ATOM 610 C C . SER A 1 71 ? -12.061 11.354 7.088 1.00 51.06 71 SER A C 1
ATOM 612 O O . SER A 1 71 ? -13.003 12.102 6.853 1.00 51.06 71 SER A O 1
ATOM 614 N N . ALA A 1 72 ? -12.259 10.119 7.563 1.00 48.12 72 ALA A N 1
ATOM 615 C CA . ALA A 1 72 ? -13.596 9.589 7.887 1.00 48.12 72 ALA A CA 1
ATOM 616 C C . ALA A 1 72 ? -14.024 9.792 9.358 1.00 48.12 72 ALA A C 1
ATOM 618 O O . ALA A 1 72 ? -15.024 9.227 9.794 1.00 48.12 72 ALA A O 1
ATOM 619 N N . SER A 1 73 ? -13.280 10.593 10.121 1.00 44.38 73 SER A N 1
ATOM 620 C CA . SER A 1 73 ? -13.594 10.931 11.510 1.00 44.38 73 SER A CA 1
ATOM 621 C C . SER A 1 73 ? -13.423 12.432 11.751 1.00 44.38 73 SER A C 1
ATOM 623 O O . SER A 1 73 ? -12.417 12.847 12.321 1.00 44.38 73 SER A O 1
ATOM 625 N N . SER A 1 74 ? -14.399 13.211 11.275 1.00 36.03 74 SER A N 1
ATOM 626 C CA . SER A 1 74 ? -14.781 14.547 11.762 1.00 36.03 74 SER A CA 1
ATOM 627 C C . SER A 1 74 ? -16.259 14.774 11.475 1.00 36.03 74 SER A C 1
ATOM 629 O O . SER A 1 74 ? -16.677 14.445 10.342 1.00 36.03 74 SER A O 1
#

Sequence (74 aa):
MRKLVFYPEIVGFIEEEKDKFPTVKVQYLFNSPPKLIMLDDEGQYKETIRIDNWKREHMLQFLQKKVQPYSASS

Foldseek 3Di:
DDDCVLQVQVVCCVVPPCVQFPPDDDDDDPPDADKDFDADPVRHTDDIGGCNPPGNVVVVVVCVVVGPGPPPPD

Radius of gyration: 12.75 Å; chains: 1; bounding box: 34×27×29 Å

pLDDT: mean 86.39, std 13.82, range [36.03, 95.56]

Secondary structure (DSSP, 8-state):
---GGG-HHHHHIIIIIGGG-TT------TTPPPEEEEE-TTS-EEEEEE-TT--HHHHHHHHHHHS--GGG--